Protein AF-A0AAD3HB49-F1 (afdb_monomer_lite)

pLDDT: mean 81.8, std 17.33, range [39.03, 96.44]

Foldseek 3Di:
DVVVVCVVPPPDDDDDDDDDDDDPPPVPQVQWFKKKKFKFQFAADDDVRPLNVVLQVLCVVLLFAFAWEGGGGTMFITTPPDDPVSVVVSQVVSVVSVIHTPDIDIDIWGQQLCVVLLRDDPSCVVVSRGHYYDYLVSLCSRNVVPVVSSCVSSVHD

Sequence (157 aa):
MIFDWIAENKDSCLTISSGDGSVMNYDSREGKSQCFVLRYNHLFTGPEHKKEKAMVDAAKKAGLQGGILWGTPGIVVVVPDSTEEDAKEYGFECRTIGKRPDGVEEIWLPNNGLETAGMGGLAQQKRGGKLQELDTAGLRTACGNDEDLLRHVLGVK

Organism: NCBI:txid426638

Radius of gyration: 20.87 Å; chains: 1; bounding box: 56×42×57 Å

Structure (mmCIF, N/CA/C/O backbone):
data_AF-A0AAD3HB49-F1
#
_entry.id   AF-A0AAD3HB49-F1
#
loop_
_atom_site.group_PDB
_atom_site.id
_atom_site.type_symbol
_atom_site.label_atom_id
_atom_site.label_alt_id
_atom_site.label_comp_id
_atom_site.label_asym_id
_atom_site.label_entity_id
_atom_site.label_seq_id
_atom_site.pdbx_PDB_ins_code
_atom_site.Cartn_x
_atom_site.Cartn_y
_atom_site.Cartn_z
_atom_site.occupancy
_atom_site.B_iso_or_equiv
_atom_site.auth_seq_id
_atom_site.auth_comp_id
_atom_site.auth_asym_id
_atom_site.auth_atom_id
_atom_site.pdbx_PDB_model_num
ATOM 1 N N . MET A 1 1 ? 35.581 -15.953 45.522 1.00 49.38 1 MET A N 1
ATOM 2 C CA . MET A 1 1 ? 34.523 -16.962 45.301 1.00 49.38 1 MET A CA 1
ATOM 3 C C . MET A 1 1 ? 34.343 -17.118 43.797 1.00 49.38 1 MET A C 1
ATOM 5 O O . MET A 1 1 ? 34.533 -16.142 43.091 1.00 49.38 1 MET A O 1
ATOM 9 N N . ILE A 1 2 ? 34.018 -18.313 43.292 1.00 50.06 2 ILE A N 1
ATOM 10 C CA . ILE A 1 2 ? 33.864 -18.577 41.840 1.00 50.06 2 ILE A CA 1
ATOM 11 C C . ILE A 1 2 ? 32.744 -17.728 41.200 1.00 50.06 2 ILE A C 1
ATOM 13 O O . ILE A 1 2 ? 32.784 -17.449 40.006 1.00 50.06 2 ILE A O 1
ATOM 17 N N . PHE A 1 3 ? 31.787 -17.258 42.004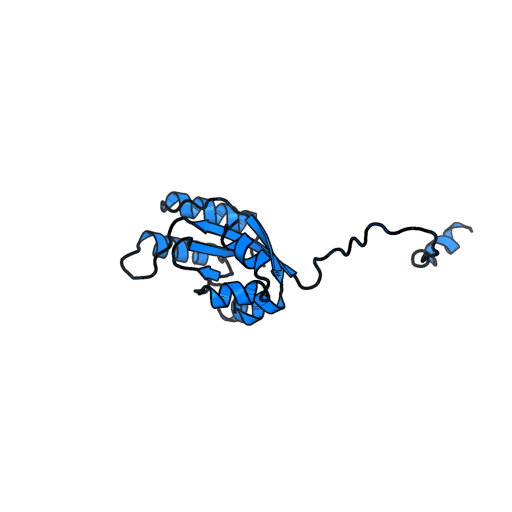 1.00 49.75 3 PHE A N 1
ATOM 18 C CA . PHE A 1 3 ? 30.647 -16.466 41.541 1.00 49.75 3 PHE A CA 1
ATOM 19 C C . PHE A 1 3 ? 30.983 -15.021 41.134 1.00 49.75 3 PHE A C 1
ATOM 21 O O . PHE A 1 3 ? 30.296 -14.494 40.265 1.00 49.75 3 PHE A O 1
ATOM 28 N N . ASP A 1 4 ? 32.052 -14.412 41.661 1.00 52.97 4 ASP A N 1
ATOM 29 C CA . ASP A 1 4 ? 32.433 -13.039 41.278 1.00 52.97 4 ASP A CA 1
ATOM 30 C C . ASP A 1 4 ? 33.143 -12.986 39.913 1.00 52.97 4 ASP A C 1
ATOM 32 O O . ASP A 1 4 ? 33.013 -12.015 39.178 1.00 52.97 4 ASP A O 1
ATOM 36 N N . TRP A 1 5 ? 33.823 -14.066 39.509 1.00 54.28 5 TRP A N 1
ATOM 37 C CA . TRP A 1 5 ? 34.566 -14.112 38.241 1.00 54.28 5 TRP A CA 1
ATOM 38 C C . TRP A 1 5 ? 33.662 -14.298 37.006 1.00 54.28 5 TRP A C 1
ATOM 40 O O . TRP A 1 5 ? 33.960 -13.796 35.922 1.00 54.28 5 TRP A O 1
ATOM 50 N N . ILE A 1 6 ? 32.528 -14.992 37.172 1.00 59.09 6 ILE A N 1
ATOM 51 C CA . ILE A 1 6 ? 31.555 -15.259 36.095 1.00 59.09 6 ILE A CA 1
ATOM 52 C C . ILE A 1 6 ? 30.716 -14.008 35.774 1.00 59.09 6 ILE A C 1
ATOM 54 O O . ILE A 1 6 ? 30.220 -13.871 34.656 1.00 59.09 6 ILE A O 1
ATOM 58 N N . ALA A 1 7 ? 30.570 -13.076 36.721 1.00 61.81 7 ALA A N 1
ATOM 59 C CA . ALA A 1 7 ? 29.831 -11.834 36.503 1.00 61.81 7 ALA A CA 1
ATOM 60 C C . ALA A 1 7 ? 30.586 -10.841 35.598 1.00 61.81 7 ALA A C 1
ATOM 62 O O . ALA A 1 7 ? 29.949 -10.129 34.828 1.00 61.81 7 ALA A O 1
ATOM 63 N N . GLU A 1 8 ? 31.922 -10.840 35.636 1.00 57.28 8 GLU A N 1
ATOM 64 C CA . GLU A 1 8 ? 32.765 -9.922 34.851 1.00 57.28 8 GLU A CA 1
ATOM 65 C C . GLU A 1 8 ? 33.138 -10.447 33.449 1.00 57.28 8 GLU A C 1
ATOM 67 O O . GLU A 1 8 ? 33.713 -9.708 32.658 1.00 57.28 8 GLU A O 1
ATOM 72 N N . ASN A 1 9 ? 32.797 -11.698 33.104 1.00 56.22 9 ASN A N 1
ATOM 73 C CA . ASN A 1 9 ? 33.202 -12.342 31.841 1.00 56.2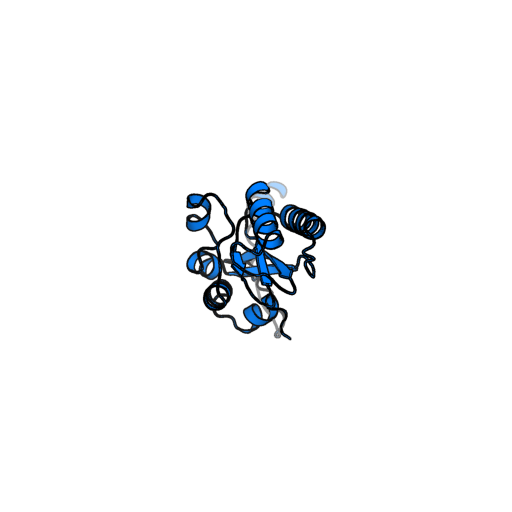2 9 ASN A CA 1
ATOM 74 C C . ASN A 1 9 ? 32.025 -12.945 31.045 1.00 56.22 9 ASN A C 1
ATOM 76 O O . ASN A 1 9 ? 32.173 -13.987 30.408 1.00 56.22 9 ASN A O 1
ATOM 80 N N . LYS A 1 10 ? 30.838 -12.319 31.064 1.00 52.91 10 LYS A N 1
ATOM 81 C CA . LYS A 1 10 ? 29.701 -12.778 30.237 1.00 52.91 10 LYS A CA 1
ATOM 82 C C . LYS A 1 10 ? 29.799 -12.408 28.753 1.00 52.91 10 LYS A C 1
ATOM 84 O O . LYS A 1 10 ? 29.158 -13.072 27.945 1.00 52.91 10 LYS A O 1
ATOM 89 N N . ASP A 1 11 ? 30.631 -11.432 28.392 1.00 53.91 11 ASP A N 1
ATOM 90 C CA . ASP A 1 11 ? 30.723 -10.907 27.020 1.00 53.91 11 ASP A CA 1
ATOM 91 C C . ASP A 1 11 ? 31.975 -11.357 26.247 1.00 53.91 11 ASP A C 1
ATOM 93 O O . ASP A 1 11 ? 32.376 -10.727 25.270 1.00 53.91 11 ASP A O 1
ATOM 97 N N . SER A 1 12 ? 32.617 -12.465 26.636 1.00 54.34 12 SER A N 1
ATOM 98 C CA . SER A 1 12 ? 33.782 -12.968 25.895 1.00 54.34 12 SER A CA 1
ATOM 99 C C . SER A 1 12 ? 33.759 -14.479 25.691 1.00 54.34 12 SER A C 1
ATOM 101 O O . SER A 1 12 ? 34.508 -15.232 26.301 1.00 54.34 12 SER A O 1
ATOM 103 N N . CYS A 1 13 ? 32.915 -14.926 24.762 1.00 44.00 13 CYS A N 1
ATOM 104 C CA . CYS A 1 13 ? 33.161 -16.168 24.036 1.00 44.00 13 CYS A CA 1
ATOM 105 C C . CYS A 1 13 ? 32.941 -15.935 22.540 1.00 44.00 13 CYS A C 1
ATOM 107 O O . CYS A 1 13 ? 31.874 -16.205 21.994 1.00 44.00 13 CYS A O 1
ATOM 109 N N . LEU A 1 14 ? 33.988 -15.449 21.874 1.00 49.31 14 LEU A N 1
ATOM 110 C CA . LEU A 1 14 ? 34.144 -15.582 20.432 1.00 49.31 14 LEU A CA 1
ATOM 111 C C . LEU A 1 14 ? 35.224 -16.628 20.118 1.00 49.31 14 LEU A C 1
ATOM 113 O O . LEU A 1 14 ? 36.377 -16.465 20.508 1.00 49.31 14 LEU A O 1
ATOM 117 N N . THR A 1 15 ? 34.831 -17.591 19.272 1.00 48.47 15 THR A N 1
ATOM 118 C CA . THR A 1 15 ? 35.620 -18.284 18.219 1.00 48.47 15 THR A CA 1
ATOM 119 C C . THR A 1 15 ? 36.658 -19.341 18.659 1.00 48.47 15 THR A C 1
ATOM 121 O O . THR A 1 15 ? 37.324 -19.182 19.669 1.00 48.47 15 THR A O 1
ATOM 124 N N . ILE A 1 16 ? 36.831 -20.487 17.970 1.00 41.56 16 ILE A N 1
ATOM 125 C CA . ILE A 1 16 ? 37.490 -20.626 16.649 1.00 41.56 16 ILE A CA 1
ATOM 126 C C . ILE A 1 16 ? 37.133 -21.957 15.918 1.00 41.56 16 ILE A C 1
ATOM 128 O O . ILE A 1 16 ? 37.100 -23.034 16.506 1.00 41.56 16 ILE A O 1
ATOM 132 N N . SER A 1 17 ? 36.927 -21.796 14.605 1.00 48.75 17 SER A N 1
ATOM 133 C CA . SER A 1 17 ? 36.896 -22.646 13.395 1.00 48.75 17 SER A CA 1
ATOM 134 C C . SER A 1 17 ? 37.295 -24.133 13.394 1.00 48.75 17 SER A C 1
ATOM 136 O O . SER A 1 17 ? 38.383 -24.491 13.838 1.00 48.75 17 SER A O 1
ATOM 138 N N . SER A 1 18 ? 36.528 -24.941 12.638 1.00 43.06 18 SER A N 1
ATOM 139 C CA . SER A 1 18 ? 37.031 -25.863 11.591 1.00 43.06 18 SER A CA 1
ATOM 140 C C . SER A 1 18 ? 35.893 -26.438 10.727 1.00 43.06 18 SER A C 1
ATOM 142 O O . SER A 1 18 ? 35.021 -27.118 11.251 1.00 43.06 18 SER A O 1
ATOM 144 N N . GLY A 1 19 ? 35.972 -26.241 9.404 1.00 42.12 19 GLY A N 1
ATOM 145 C CA . GLY A 1 19 ? 35.460 -27.199 8.412 1.00 42.12 19 GLY A CA 1
ATOM 146 C C . GLY A 1 19 ? 34.039 -27.002 7.870 1.00 42.12 19 GLY A C 1
ATOM 147 O O . GLY A 1 19 ? 33.064 -27.329 8.526 1.00 42.12 19 GLY A O 1
ATOM 148 N N . ASP A 1 20 ? 33.989 -26.595 6.602 1.00 39.03 20 ASP A N 1
ATOM 149 C CA . ASP A 1 20 ? 32.938 -26.884 5.617 1.00 39.03 20 ASP A CA 1
ATOM 150 C C . ASP A 1 20 ? 31.557 -26.207 5.765 1.00 39.03 20 ASP A C 1
ATOM 152 O O . ASP A 1 20 ? 30.570 -26.744 6.263 1.00 39.03 20 ASP A O 1
ATOM 156 N N . GLY A 1 21 ? 31.500 -24.986 5.225 1.00 47.50 21 GLY A N 1
ATOM 157 C CA . GLY A 1 21 ? 30.529 -24.645 4.184 1.00 47.50 21 GLY A CA 1
ATOM 158 C C . GLY A 1 21 ? 29.053 -24.903 4.469 1.00 47.50 21 GLY A C 1
ATOM 159 O O . GLY A 1 21 ? 28.392 -25.543 3.658 1.00 47.50 21 GLY A O 1
ATOM 160 N N . SER A 1 22 ? 28.492 -24.369 5.555 1.00 41.47 22 SER A N 1
ATOM 161 C CA . SER A 1 22 ? 27.036 -24.263 5.667 1.00 41.47 22 SER A CA 1
ATOM 162 C C . SER A 1 22 ? 26.574 -23.137 6.601 1.00 41.47 22 SER A C 1
ATOM 164 O O . SER A 1 22 ? 27.077 -22.946 7.702 1.00 41.47 22 SER A O 1
ATOM 166 N N . VAL A 1 23 ? 25.556 -22.426 6.108 1.00 45.16 23 VAL A N 1
ATOM 167 C CA . VAL A 1 23 ? 24.596 -21.580 6.833 1.00 45.16 23 VAL A CA 1
ATOM 168 C C . VAL A 1 23 ? 25.108 -20.230 7.365 1.00 45.16 23 VAL A C 1
ATOM 170 O O . VAL A 1 23 ? 25.132 -19.962 8.562 1.00 45.16 23 VAL A O 1
ATOM 173 N N . MET A 1 24 ? 25.391 -19.306 6.441 1.00 41.72 24 MET A N 1
ATOM 174 C CA . MET A 1 24 ? 25.279 -17.865 6.710 1.00 41.72 24 MET A CA 1
ATOM 175 C C . MET A 1 24 ? 23.795 -17.513 6.903 1.00 41.72 24 MET A C 1
ATOM 177 O O . MET A 1 24 ? 23.131 -17.074 5.968 1.00 41.72 24 MET A O 1
ATOM 181 N N . ASN A 1 25 ? 23.251 -17.735 8.100 1.00 42.72 25 ASN A N 1
ATOM 182 C CA . ASN A 1 25 ? 21.971 -17.147 8.485 1.00 42.72 25 ASN A CA 1
ATOM 183 C C . ASN A 1 25 ? 22.246 -15.723 8.990 1.00 42.72 25 ASN A C 1
ATOM 185 O O . ASN A 1 25 ? 22.294 -15.476 10.193 1.00 42.72 25 ASN A O 1
ATOM 189 N N . TYR A 1 26 ? 22.511 -14.798 8.060 1.00 43.53 26 TYR A N 1
ATOM 190 C CA . TYR A 1 26 ? 22.364 -13.376 8.356 1.00 43.53 26 TYR A CA 1
ATOM 191 C C . TYR A 1 26 ? 20.889 -13.157 8.665 1.00 43.53 26 TYR A C 1
ATOM 193 O O . TYR A 1 26 ? 20.039 -13.374 7.797 1.00 43.53 26 TYR A O 1
ATOM 201 N N . ASP A 1 27 ? 20.589 -12.738 9.887 1.00 48.91 27 ASP A N 1
ATOM 202 C CA . ASP A 1 27 ? 19.279 -12.225 10.260 1.00 48.91 27 ASP A CA 1
ATOM 203 C C . ASP A 1 27 ? 19.005 -10.980 9.388 1.00 48.91 27 ASP A C 1
ATOM 205 O O . ASP A 1 27 ? 19.419 -9.861 9.678 1.00 48.91 27 ASP A O 1
ATOM 209 N N . SER A 1 28 ? 18.433 -11.212 8.201 1.00 56.41 28 SER A N 1
ATOM 210 C CA . SER A 1 28 ? 18.432 -10.315 7.030 1.00 56.41 28 SER A CA 1
ATOM 211 C C . SER A 1 28 ? 17.395 -9.187 7.137 1.00 56.41 28 SER A C 1
ATOM 213 O O . SER A 1 28 ? 16.763 -8.806 6.143 1.00 56.41 28 SER A O 1
ATOM 215 N N . ARG A 1 29 ? 17.177 -8.700 8.363 1.00 65.44 29 ARG A N 1
ATOM 216 C CA . ARG A 1 29 ? 16.133 -7.741 8.746 1.00 65.44 29 ARG A CA 1
ATOM 217 C C . ARG A 1 29 ? 16.672 -6.342 9.050 1.00 65.44 29 ARG A C 1
ATOM 219 O O . ARG A 1 29 ? 15.879 -5.407 9.133 1.00 65.44 29 ARG A O 1
ATOM 226 N N . GLU A 1 30 ? 17.989 -6.163 9.164 1.00 78.38 30 GLU A N 1
ATOM 227 C CA . GLU A 1 30 ? 18.577 -4.824 9.275 1.00 78.38 30 GLU A CA 1
ATOM 228 C C . GLU A 1 30 ? 18.230 -3.972 8.044 1.00 78.38 30 GLU A C 1
ATOM 230 O O . GLU A 1 30 ? 18.405 -4.386 6.897 1.00 78.38 30 GLU A O 1
ATOM 235 N N . GLY A 1 31 ? 17.698 -2.770 8.285 1.00 85.06 31 GLY A N 1
ATOM 236 C CA . GLY A 1 31 ? 17.328 -1.832 7.223 1.00 85.06 31 GLY A CA 1
ATOM 237 C C . GLY A 1 31 ? 16.049 -2.183 6.456 1.00 85.06 31 GLY A C 1
ATOM 238 O O . GLY A 1 31 ? 15.810 -1.586 5.406 1.00 85.06 31 GLY A O 1
ATOM 239 N N . LYS A 1 32 ? 15.221 -3.108 6.956 1.00 91.62 32 LYS A N 1
ATOM 240 C CA . LYS A 1 32 ? 13.895 -3.417 6.401 1.00 91.62 32 LYS A CA 1
ATOM 241 C C . LYS A 1 32 ? 12.788 -3.120 7.409 1.00 91.62 32 LYS A C 1
ATOM 243 O O . LYS A 1 32 ? 12.998 -3.212 8.615 1.00 91.62 32 LYS A O 1
ATOM 248 N N . SER A 1 33 ? 11.607 -2.800 6.898 1.00 91.25 33 SER A N 1
ATOM 249 C CA . SER A 1 33 ? 10.382 -2.630 7.673 1.00 91.25 33 SER A CA 1
ATOM 250 C C . SER A 1 33 ? 9.415 -3.745 7.328 1.00 91.25 33 SER A C 1
ATOM 252 O O . SER A 1 33 ? 9.251 -4.107 6.160 1.00 91.25 33 SER A O 1
ATOM 254 N N . GLN A 1 34 ? 8.762 -4.271 8.357 1.00 92.88 34 GLN A N 1
ATOM 255 C CA . GLN A 1 34 ? 7.649 -5.191 8.196 1.00 92.88 34 GLN A CA 1
ATOM 256 C C . GLN A 1 34 ? 6.462 -4.407 7.629 1.00 92.88 34 GLN A C 1
ATOM 258 O O . GLN A 1 34 ? 6.052 -3.398 8.194 1.00 92.88 34 GLN A O 1
ATOM 263 N N . CYS A 1 35 ? 5.949 -4.826 6.480 1.00 94.31 35 CYS A N 1
ATOM 264 C CA . CYS A 1 35 ? 4.822 -4.204 5.798 1.00 94.31 35 CYS A CA 1
ATOM 265 C C . CYS A 1 35 ? 3.745 -5.250 5.523 1.00 94.31 35 CYS A C 1
ATOM 267 O O . CYS A 1 35 ? 4.037 -6.435 5.359 1.00 94.31 35 CYS A O 1
ATOM 269 N N . PHE A 1 36 ? 2.500 -4.799 5.417 1.00 95.88 36 PHE A N 1
ATOM 270 C CA . PHE A 1 36 ? 1.361 -5.665 5.145 1.00 95.88 36 PHE A CA 1
ATOM 271 C C . PHE A 1 36 ? 0.741 -5.305 3.804 1.00 95.88 36 PHE A C 1
ATOM 273 O O . PHE A 1 36 ? 0.309 -4.176 3.582 1.00 95.88 36 PHE A O 1
ATOM 280 N N . VAL A 1 37 ? 0.701 -6.269 2.893 1.00 96.00 37 VAL A N 1
ATOM 281 C CA . VAL A 1 37 ? 0.198 -6.085 1.536 1.00 96.00 37 VAL A CA 1
ATOM 282 C C . VAL A 1 37 ? -1.180 -6.717 1.406 1.00 96.00 37 VAL A C 1
ATOM 284 O O . VAL A 1 37 ? -1.373 -7.905 1.658 1.00 96.00 37 VAL A O 1
ATOM 287 N N . LEU A 1 38 ? -2.144 -5.907 0.974 1.00 96.44 38 LEU A N 1
ATOM 288 C CA . LEU A 1 38 ? -3.494 -6.323 0.628 1.00 96.44 38 LEU A CA 1
ATOM 289 C C . LEU A 1 38 ? -3.687 -6.165 -0.878 1.00 96.44 38 LEU A C 1
ATOM 291 O O . LEU A 1 38 ? -3.679 -5.052 -1.407 1.00 96.44 38 LEU A O 1
ATOM 295 N N . ARG A 1 39 ? -3.892 -7.284 -1.571 1.00 95.94 39 ARG A N 1
ATOM 296 C CA . ARG A 1 39 ? -4.179 -7.311 -3.010 1.00 95.94 39 ARG A CA 1
ATOM 297 C C . ARG A 1 39 ? -5.671 -7.391 -3.265 1.00 95.94 39 ARG A C 1
ATOM 299 O O . ARG A 1 39 ? -6.376 -8.149 -2.609 1.00 95.94 39 ARG A O 1
ATOM 306 N N . TYR A 1 40 ? -6.130 -6.633 -4.245 1.00 95.00 40 TYR A N 1
ATOM 307 C CA . TYR A 1 40 ? -7.505 -6.558 -4.705 1.00 95.00 40 TYR A CA 1
ATOM 308 C C . TYR A 1 40 ? -7.539 -6.806 -6.210 1.00 95.00 40 TYR A C 1
ATOM 310 O O . TYR A 1 40 ? -6.665 -6.353 -6.944 1.00 95.00 40 TYR A O 1
ATOM 318 N N . ASN A 1 41 ? -8.605 -7.440 -6.695 1.00 91.12 41 ASN A N 1
ATOM 319 C CA . ASN A 1 41 ? -8.762 -7.692 -8.129 1.00 91.12 41 ASN A CA 1
ATOM 320 C C . ASN A 1 41 ? -8.729 -6.384 -8.951 1.00 91.12 41 ASN A C 1
ATOM 322 O O . ASN A 1 41 ? -7.980 -6.257 -9.909 1.00 91.12 41 ASN A O 1
ATOM 326 N N . HIS A 1 42 ? -9.491 -5.370 -8.534 1.00 89.75 42 HIS A N 1
ATOM 327 C CA . HIS A 1 42 ? -9.472 -4.053 -9.171 1.00 89.75 42 HIS A CA 1
ATOM 328 C C . HIS A 1 42 ? -9.613 -2.938 -8.139 1.00 89.75 42 HIS A C 1
ATOM 330 O O . HIS A 1 42 ? -10.473 -3.009 -7.253 1.00 89.75 42 HIS A O 1
ATOM 336 N N . LEU A 1 43 ? -8.823 -1.882 -8.302 1.00 90.94 43 LEU A N 1
ATOM 337 C CA . LEU A 1 43 ? -9.000 -0.602 -7.627 1.00 90.94 43 LEU A CA 1
ATOM 338 C C . LEU A 1 43 ? -8.968 0.497 -8.680 1.00 90.94 43 LEU A C 1
ATOM 340 O O . LEU A 1 43 ? -7.981 0.645 -9.391 1.00 90.94 43 LEU A O 1
ATOM 344 N N . PHE A 1 44 ? -10.031 1.281 -8.774 1.00 88.62 44 PHE A N 1
ATOM 345 C CA . PHE A 1 44 ? -10.118 2.368 -9.739 1.00 88.62 44 PHE A CA 1
ATOM 346 C C . PHE A 1 44 ? -10.108 3.724 -9.035 1.00 88.62 44 PHE A C 1
ATOM 348 O O . PHE A 1 44 ? -10.755 3.901 -8.003 1.00 88.62 44 PHE A O 1
ATOM 355 N N . THR A 1 45 ? -9.383 4.683 -9.610 1.00 85.12 45 THR A N 1
ATOM 356 C CA . THR A 1 45 ? -9.347 6.066 -9.123 1.00 85.12 45 THR A CA 1
ATOM 357 C C . THR A 1 45 ? -10.399 6.914 -9.834 1.00 85.12 45 THR A C 1
ATOM 359 O O . THR A 1 45 ? -10.682 6.704 -11.012 1.00 85.12 45 THR A O 1
ATOM 362 N N . GLY A 1 46 ? -10.995 7.873 -9.123 1.00 79.94 46 GLY A N 1
ATOM 363 C CA . GLY A 1 46 ? -11.962 8.818 -9.682 1.00 79.94 46 GLY A CA 1
ATOM 364 C C . GLY A 1 46 ? -13.266 8.952 -8.882 1.00 79.94 46 GLY A C 1
ATOM 365 O O . GLY A 1 46 ? -13.555 8.156 -7.987 1.00 79.94 46 GLY A O 1
ATOM 366 N N . PRO A 1 47 ? -14.083 9.973 -9.195 1.00 71.50 47 PRO A N 1
ATOM 367 C CA . PRO A 1 47 ? -15.273 10.330 -8.418 1.00 71.50 47 PRO A CA 1
ATOM 368 C C . PRO A 1 47 ? -16.416 9.308 -8.512 1.00 71.50 47 PRO A C 1
ATOM 370 O O . PRO A 1 47 ? -17.276 9.270 -7.631 1.00 71.50 47 PRO A O 1
ATOM 373 N N . GLU A 1 48 ? -16.432 8.470 -9.550 1.00 80.25 48 GLU A N 1
ATOM 374 C CA . GLU A 1 48 ? -17.476 7.459 -9.768 1.00 80.25 48 GLU A CA 1
ATOM 375 C C . GLU A 1 48 ? -17.265 6.189 -8.921 1.00 80.25 48 GLU A C 1
ATOM 377 O O . GLU A 1 48 ? -18.189 5.399 -8.707 1.00 80.25 48 GLU A O 1
ATOM 382 N N . HIS A 1 49 ? -16.074 6.022 -8.346 1.00 86.31 49 HIS A N 1
ATOM 383 C CA . HIS A 1 49 ? -15.659 4.829 -7.616 1.00 86.31 49 HIS A CA 1
ATOM 384 C C . HIS A 1 49 ? -15.993 4.934 -6.126 1.00 86.31 49 HIS A C 1
ATOM 386 O O . HIS A 1 49 ? -15.141 5.115 -5.255 1.00 86.31 49 HIS A O 1
ATOM 392 N N . LYS A 1 50 ? -17.294 4.840 -5.819 1.00 89.69 50 LYS A N 1
ATOM 393 C CA . LYS A 1 50 ? -17.821 5.006 -4.450 1.00 89.69 50 LYS A CA 1
ATOM 394 C C . LYS A 1 50 ? -17.203 4.034 -3.439 1.00 89.69 50 LYS A C 1
ATOM 396 O O . LYS A 1 50 ? -17.000 4.414 -2.289 1.00 89.69 50 LYS A O 1
ATOM 401 N N . LYS A 1 51 ? -16.911 2.795 -3.854 1.00 93.00 51 LYS A N 1
ATOM 402 C CA . LYS A 1 51 ? -16.325 1.770 -2.975 1.00 93.00 51 LYS A CA 1
ATOM 403 C C . LYS A 1 51 ? -14.867 2.077 -2.662 1.00 93.00 51 LYS A C 1
ATOM 405 O O . LYS A 1 51 ? -14.458 1.981 -1.517 1.00 93.00 51 LYS A O 1
ATOM 410 N N . GLU A 1 52 ? -14.104 2.484 -3.661 1.00 93.38 52 GLU A N 1
ATOM 411 C CA . GLU A 1 52 ? -12.699 2.852 -3.543 1.00 93.38 52 GLU A CA 1
ATOM 412 C C . GLU A 1 52 ? -12.522 4.118 -2.712 1.00 93.38 52 GLU A C 1
ATOM 414 O O . GLU A 1 52 ? -11.646 4.177 -1.854 1.00 93.38 52 GLU A O 1
ATOM 419 N N . LYS A 1 53 ? -13.420 5.093 -2.871 1.00 91.88 53 LYS A N 1
ATOM 420 C CA . LYS A 1 53 ? -13.470 6.249 -1.978 1.00 91.88 53 LYS A CA 1
ATOM 421 C C . LYS A 1 53 ? -13.730 5.832 -0.527 1.00 91.88 53 LYS A C 1
ATOM 423 O O . LYS A 1 53 ? -12.977 6.230 0.354 1.00 91.88 53 LYS A O 1
ATOM 428 N N . ALA A 1 54 ? -14.743 4.994 -0.285 1.00 93.00 54 ALA A N 1
ATOM 429 C CA . ALA A 1 54 ? -15.034 4.476 1.054 1.00 93.00 54 ALA A CA 1
ATOM 430 C C . ALA A 1 54 ? -13.858 3.673 1.637 1.00 93.00 54 ALA A C 1
ATOM 432 O O . ALA A 1 54 ? -13.586 3.757 2.827 1.00 93.00 54 ALA A O 1
ATOM 433 N N . MET A 1 55 ? -13.127 2.947 0.793 1.00 93.44 55 MET A N 1
ATOM 434 C CA . MET A 1 55 ? -11.932 2.194 1.165 1.00 93.44 55 MET A CA 1
ATOM 435 C C . MET A 1 55 ? -10.774 3.113 1.598 1.00 93.44 55 MET A C 1
ATOM 437 O O . MET A 1 55 ? -10.079 2.826 2.571 1.00 93.44 55 MET A O 1
ATOM 441 N N . VAL A 1 56 ? -10.576 4.237 0.906 1.00 92.31 56 VAL A N 1
ATOM 442 C CA . VAL A 1 56 ? -9.591 5.262 1.292 1.00 92.31 56 VAL A CA 1
ATOM 443 C C . VAL A 1 56 ? -10.020 5.982 2.574 1.00 92.31 56 VAL A C 1
ATOM 445 O O . VAL A 1 56 ? -9.184 6.287 3.423 1.00 92.31 56 VAL A O 1
ATOM 448 N N . ASP A 1 57 ? -11.314 6.250 2.740 1.00 91.62 57 ASP A N 1
ATOM 449 C CA . ASP A 1 57 ? -11.845 6.892 3.943 1.00 91.62 57 ASP A CA 1
ATOM 450 C C . ASP A 1 57 ? -11.763 5.966 5.172 1.00 91.62 57 ASP A C 1
ATOM 452 O O . ASP A 1 57 ? -11.403 6.433 6.253 1.00 91.62 57 ASP A O 1
ATOM 456 N N . ALA A 1 58 ? -11.981 4.657 4.999 1.00 92.62 58 ALA A N 1
ATOM 457 C CA . ALA A 1 58 ? -11.744 3.634 6.020 1.00 92.62 58 ALA A CA 1
ATOM 458 C C . ALA A 1 58 ? -10.274 3.608 6.467 1.00 92.62 58 ALA A C 1
ATOM 460 O O . ALA A 1 58 ? -9.989 3.695 7.659 1.00 92.62 58 ALA A O 1
ATOM 461 N N . ALA A 1 59 ? -9.328 3.616 5.520 1.00 91.88 59 ALA A N 1
ATOM 462 C CA . ALA A 1 59 ? -7.900 3.653 5.844 1.00 91.88 59 ALA A CA 1
ATOM 463 C C . ALA A 1 59 ? -7.513 4.907 6.645 1.00 91.88 59 ALA A C 1
ATOM 465 O O . ALA A 1 59 ? -6.771 4.825 7.621 1.00 91.88 59 ALA A O 1
ATOM 466 N N . LYS A 1 60 ? -8.055 6.076 6.270 1.00 89.69 60 LYS A N 1
ATOM 467 C CA . LYS A 1 60 ? -7.837 7.331 7.010 1.00 89.69 60 LYS A CA 1
ATOM 468 C C . LYS A 1 60 ? -8.423 7.278 8.418 1.00 89.69 60 LYS A C 1
ATOM 470 O O . LYS A 1 60 ? -7.811 7.804 9.340 1.00 89.69 60 LYS A O 1
ATOM 475 N N . LYS A 1 61 ? -9.607 6.681 8.581 1.00 89.75 61 LYS A N 1
ATOM 476 C CA . LYS A 1 61 ? -10.271 6.523 9.881 1.00 89.75 61 LYS A CA 1
ATOM 477 C C . LYS A 1 61 ? -9.482 5.592 10.805 1.00 89.75 61 LYS A C 1
ATOM 479 O O . LYS A 1 61 ? -9.393 5.880 11.993 1.00 89.75 61 LYS A O 1
ATOM 484 N N . ALA A 1 62 ? -8.897 4.533 10.252 1.00 87.88 62 ALA A N 1
ATOM 485 C CA . ALA A 1 62 ? -8.025 3.601 10.960 1.00 87.88 62 ALA A CA 1
ATOM 486 C C . ALA A 1 62 ? -6.595 4.141 11.182 1.00 87.88 62 ALA A C 1
ATOM 488 O O . ALA A 1 62 ? -5.793 3.491 11.838 1.00 87.88 62 ALA A O 1
ATOM 489 N N . GLY A 1 63 ? -6.256 5.326 10.656 1.00 87.44 63 GLY A N 1
ATOM 490 C CA . GLY A 1 63 ? -4.921 5.914 10.815 1.00 87.44 63 GLY A CA 1
ATOM 491 C C . GLY A 1 63 ? -3.813 5.149 10.083 1.00 87.44 63 GLY A C 1
ATOM 492 O O . GLY A 1 63 ? -2.650 5.244 10.475 1.00 87.44 63 GLY A O 1
ATOM 493 N N . LEU A 1 64 ? -4.167 4.393 9.038 1.00 89.94 64 LEU A N 1
ATOM 494 C CA . LEU A 1 64 ? -3.229 3.535 8.320 1.00 89.94 64 LEU A CA 1
ATOM 495 C C . LEU A 1 64 ? -2.280 4.328 7.444 1.00 89.94 64 LEU A C 1
ATOM 497 O O . LEU A 1 64 ? -2.687 5.144 6.607 1.00 89.94 64 LEU A O 1
ATOM 501 N N . GLN A 1 65 ? -1.017 3.949 7.552 1.00 90.25 65 GLN A N 1
ATOM 502 C CA . GLN A 1 65 ? 0.063 4.503 6.766 1.00 90.25 65 GLN A CA 1
ATOM 503 C C . GLN A 1 65 ? 0.445 3.529 5.657 1.00 90.25 65 GLN A C 1
ATOM 505 O O . GLN A 1 65 ? 0.494 2.324 5.865 1.00 90.25 65 GLN A O 1
ATOM 510 N N . GLY A 1 66 ? 0.737 4.053 4.473 1.00 91.62 66 GLY A N 1
ATOM 511 C CA . GLY A 1 66 ? 1.449 3.338 3.419 1.00 91.62 66 GLY A CA 1
ATOM 512 C C . GLY A 1 66 ? 1.112 3.860 2.030 1.00 91.62 66 GLY A C 1
ATOM 513 O O . GLY A 1 66 ? 1.037 5.076 1.822 1.00 91.62 66 GLY A O 1
ATOM 514 N N . GLY A 1 67 ? 0.918 2.948 1.085 1.00 92.88 67 GLY A N 1
ATOM 515 C CA . GLY A 1 67 ? 0.691 3.258 -0.321 1.00 92.88 67 GLY A CA 1
ATOM 516 C C . GLY A 1 67 ? -0.494 2.508 -0.917 1.00 92.88 67 GLY A C 1
ATOM 517 O O . GLY A 1 67 ? -0.824 1.406 -0.491 1.00 92.88 67 GLY A O 1
ATOM 518 N N . ILE A 1 68 ? -1.131 3.102 -1.922 1.00 94.56 68 ILE A N 1
ATOM 519 C CA . ILE A 1 68 ? -2.220 2.505 -2.693 1.00 94.56 68 ILE A CA 1
ATOM 520 C C . ILE A 1 68 ? -1.903 2.573 -4.185 1.00 94.56 68 ILE A C 1
ATOM 522 O O . ILE A 1 68 ? -1.765 3.650 -4.755 1.00 94.56 68 ILE A O 1
ATOM 526 N N . LEU A 1 69 ? -1.814 1.410 -4.819 1.00 94.88 69 LEU A N 1
ATOM 527 C CA . LEU A 1 69 ? -1.676 1.259 -6.257 1.00 94.88 69 LEU A CA 1
ATOM 528 C C . LEU A 1 69 ? -3.045 0.970 -6.872 1.00 94.88 69 LEU A C 1
ATOM 530 O O . LEU A 1 69 ? -3.686 -0.045 -6.580 1.00 94.88 69 LEU A O 1
ATOM 534 N N . TRP A 1 70 ? -3.481 1.881 -7.735 1.00 93.88 70 TRP A N 1
ATOM 535 C CA . TRP A 1 70 ? -4.686 1.732 -8.542 1.00 93.88 70 TRP A CA 1
ATOM 536 C C . TRP A 1 70 ? -4.404 0.835 -9.755 1.00 93.88 70 TRP A C 1
ATOM 538 O O . TRP A 1 70 ? -3.314 0.870 -10.321 1.00 93.88 70 TRP A O 1
ATOM 548 N N . GLY A 1 71 ? -5.393 0.054 -10.187 1.00 91.81 71 GLY A N 1
ATOM 549 C CA . GLY A 1 71 ? -5.298 -0.814 -11.358 1.00 91.81 71 GLY A CA 1
ATOM 550 C C . GLY A 1 71 ? -5.785 -2.239 -11.110 1.00 91.81 71 GLY A C 1
ATOM 551 O O . GLY A 1 71 ? -6.658 -2.496 -10.275 1.00 91.81 71 GLY A O 1
ATOM 552 N N . THR A 1 72 ? -5.237 -3.161 -11.897 1.00 90.62 72 THR A N 1
ATOM 553 C CA . THR A 1 72 ? -5.478 -4.605 -11.824 1.00 90.62 72 THR A CA 1
ATOM 554 C C . THR A 1 72 ? -4.124 -5.320 -11.906 1.00 90.62 72 THR A C 1
ATOM 556 O O . THR A 1 72 ? -3.521 -5.319 -12.979 1.00 90.62 72 THR A O 1
ATOM 559 N N . PRO A 1 73 ? -3.630 -5.903 -10.802 1.00 90.81 73 PRO A N 1
ATOM 560 C CA . PRO A 1 73 ? -4.229 -5.876 -9.466 1.00 90.81 73 PRO A CA 1
ATOM 561 C C . PRO A 1 73 ? -4.198 -4.468 -8.853 1.00 90.81 73 PRO A C 1
ATOM 563 O O . PRO A 1 73 ? -3.339 -3.650 -9.173 1.00 90.81 73 PRO A O 1
ATOM 566 N N . GLY A 1 74 ? -5.143 -4.190 -7.960 1.00 93.81 74 GLY A N 1
ATOM 567 C CA . GLY A 1 74 ? -5.049 -3.056 -7.049 1.00 93.81 74 GLY A CA 1
ATOM 568 C C . GLY A 1 74 ? -4.357 -3.488 -5.761 1.00 93.81 74 GLY A C 1
ATOM 569 O O . GLY A 1 74 ? -4.598 -4.592 -5.279 1.00 93.81 74 GLY A O 1
ATOM 570 N N . ILE A 1 75 ? -3.491 -2.651 -5.197 1.00 95.56 75 ILE A N 1
ATOM 571 C CA . ILE A 1 75 ? -2.650 -3.039 -4.057 1.00 95.56 75 ILE A CA 1
ATOM 572 C C . ILE A 1 75 ? -2.695 -1.954 -2.995 1.00 95.56 75 ILE A C 1
ATOM 574 O O . ILE A 1 75 ? -2.566 -0.777 -3.309 1.00 95.56 75 ILE A O 1
ATOM 578 N N . VAL A 1 76 ? -2.849 -2.348 -1.738 1.00 94.94 76 VAL A N 1
ATOM 579 C CA . VAL A 1 76 ? -2.617 -1.476 -0.588 1.00 94.94 76 VAL A CA 1
ATOM 580 C C . VAL A 1 76 ? -1.443 -2.042 0.194 1.00 94.94 76 VAL A C 1
ATOM 582 O O . VAL A 1 76 ? -1.473 -3.196 0.608 1.00 94.94 76 VAL A O 1
ATOM 585 N N . VAL A 1 77 ? -0.408 -1.232 0.372 1.00 94.62 77 VAL A N 1
ATOM 586 C CA . VAL A 1 77 ? 0.733 -1.517 1.239 1.00 94.62 77 VAL A CA 1
ATOM 587 C C . VAL A 1 77 ? 0.516 -0.727 2.517 1.00 94.62 77 VAL A C 1
ATOM 589 O O . VAL A 1 77 ? 0.360 0.488 2.453 1.00 94.62 77 VAL A O 1
ATOM 592 N N . VAL A 1 78 ? 0.502 -1.407 3.655 1.00 92.88 78 VAL A N 1
ATOM 593 C CA . VAL A 1 78 ? 0.445 -0.816 4.991 1.00 92.88 78 VAL A CA 1
ATOM 594 C C . VAL A 1 78 ? 1.839 -0.902 5.606 1.00 92.88 78 VAL A C 1
ATOM 596 O O . VAL A 1 78 ? 2.474 -1.954 5.546 1.00 92.88 78 VAL A O 1
ATOM 599 N N . VAL A 1 79 ? 2.329 0.201 6.162 1.00 91.31 79 VAL A N 1
ATOM 600 C CA . VAL A 1 79 ? 3.676 0.322 6.736 1.00 91.31 79 VAL A CA 1
ATOM 601 C C . VAL A 1 79 ? 3.609 0.639 8.239 1.00 91.31 79 VAL A C 1
ATOM 603 O O . VAL A 1 79 ? 2.571 1.112 8.711 1.00 91.31 79 VAL A O 1
ATOM 606 N N . PRO A 1 80 ? 4.707 0.452 8.994 1.00 86.25 80 PRO A N 1
ATOM 607 C CA . PRO A 1 80 ? 4.773 0.833 10.401 1.00 86.25 80 PRO A CA 1
ATOM 608 C C . PRO A 1 80 ? 4.528 2.339 10.606 1.00 86.25 80 PRO A C 1
ATOM 610 O O . PRO A 1 80 ? 4.924 3.163 9.784 1.00 86.25 80 PRO A O 1
ATOM 613 N N . ASP A 1 81 ? 3.903 2.774 11.698 1.00 84.25 81 ASP A N 1
ATOM 614 C CA . ASP A 1 81 ? 3.634 2.040 12.951 1.00 84.25 81 ASP A CA 1
ATOM 615 C C . ASP A 1 81 ? 2.296 1.262 12.980 1.00 84.25 81 ASP A C 1
ATOM 617 O O . ASP A 1 81 ? 1.761 0.978 14.045 1.00 84.25 81 ASP A O 1
ATOM 621 N N . SER A 1 82 ? 1.706 0.949 11.820 1.00 86.25 82 SER A N 1
ATOM 622 C CA . SER A 1 82 ? 0.523 0.080 11.752 1.00 86.25 82 SER A CA 1
ATOM 623 C C . SER A 1 82 ? 0.886 -1.397 11.956 1.00 86.25 82 SER A C 1
ATOM 625 O O . SER A 1 82 ? 1.921 -1.872 11.483 1.00 86.25 82 SER A O 1
ATOM 627 N N . THR A 1 83 ? 0.004 -2.125 12.635 1.00 89.75 83 THR A N 1
ATOM 628 C CA . THR A 1 83 ? 0.164 -3.540 13.003 1.00 89.75 83 THR A CA 1
ATOM 629 C C . THR A 1 83 ? -0.506 -4.492 12.007 1.00 89.75 83 THR A C 1
ATOM 631 O O . THR A 1 83 ? -1.244 -4.079 11.105 1.00 89.75 83 THR A O 1
ATOM 634 N N . GLU A 1 84 ? -0.266 -5.798 12.171 1.00 92.50 84 GLU A N 1
ATOM 635 C CA . GLU A 1 84 ? -0.952 -6.823 11.377 1.00 92.50 84 GLU A CA 1
ATOM 636 C C . GLU A 1 84 ? -2.461 -6.820 11.669 1.00 92.50 84 GLU A C 1
ATOM 638 O O . GLU A 1 84 ? -3.281 -6.994 10.764 1.00 92.50 84 GLU A O 1
ATOM 643 N N . GLU A 1 85 ? -2.837 -6.601 12.930 1.00 93.81 85 GLU A N 1
ATOM 644 C CA . GLU A 1 85 ? -4.220 -6.465 13.373 1.00 93.81 85 GLU A CA 1
ATOM 645 C C . GLU A 1 85 ? -4.914 -5.304 12.658 1.00 93.81 85 GLU A C 1
ATOM 647 O O . GLU A 1 85 ? -5.986 -5.511 12.090 1.00 93.81 85 GLU A O 1
ATOM 652 N N . ASP A 1 86 ? -4.270 -4.137 12.571 1.00 92.69 86 ASP A N 1
ATOM 653 C CA . ASP A 1 86 ? -4.817 -2.975 11.860 1.00 92.69 86 ASP A CA 1
ATOM 654 C C . ASP A 1 86 ? -5.053 -3.289 10.373 1.00 92.69 86 ASP A C 1
ATOM 656 O O . ASP A 1 86 ? -6.096 -2.959 9.800 1.00 92.69 86 ASP A O 1
ATOM 660 N N . ALA A 1 87 ? -4.106 -3.988 9.735 1.00 94.12 87 ALA A N 1
ATOM 661 C CA . ALA A 1 87 ? -4.231 -4.419 8.345 1.00 94.12 87 ALA A CA 1
ATOM 662 C C . ALA A 1 87 ? -5.371 -5.441 8.151 1.00 94.12 87 ALA A C 1
ATOM 664 O O . ALA A 1 87 ? -6.106 -5.381 7.157 1.00 94.12 87 ALA A O 1
ATOM 665 N N . LYS A 1 88 ? -5.563 -6.366 9.100 1.00 95.19 88 LYS A N 1
ATOM 666 C CA . LYS A 1 88 ? -6.665 -7.343 9.092 1.00 95.19 88 LYS A CA 1
ATOM 667 C C . LYS A 1 88 ? -8.020 -6.678 9.312 1.00 95.19 88 LYS A C 1
ATOM 669 O O . LYS A 1 88 ? -8.963 -6.989 8.579 1.00 95.19 88 LYS A O 1
ATOM 674 N N . GLU A 1 89 ? -8.125 -5.768 10.276 1.00 95.38 89 GLU A N 1
ATOM 675 C CA . GLU A 1 89 ? -9.340 -4.995 10.548 1.00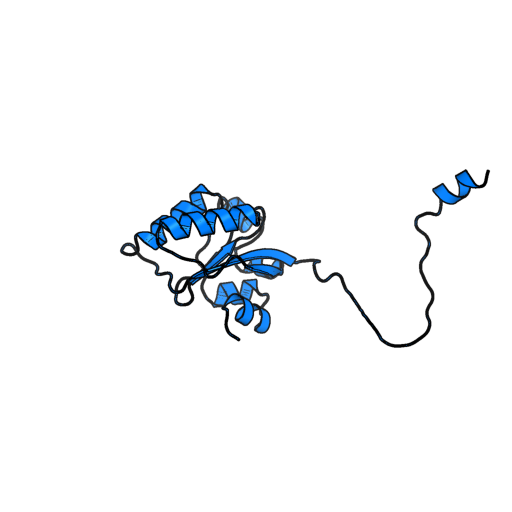 95.38 89 GLU A CA 1
ATOM 676 C C . GLU A 1 89 ? -9.731 -4.149 9.340 1.00 95.38 89 GLU A C 1
ATOM 678 O O . GLU A 1 89 ? -10.877 -4.194 8.886 1.00 95.38 89 GLU A O 1
ATOM 683 N N . TYR A 1 90 ? -8.757 -3.477 8.732 1.00 95.31 90 TYR A N 1
ATOM 684 C CA . TYR A 1 90 ? -8.953 -2.758 7.484 1.00 95.31 90 TYR A CA 1
ATOM 685 C C . TYR A 1 90 ? -9.439 -3.666 6.356 1.00 95.31 90 TYR A C 1
ATOM 687 O O . TYR A 1 90 ? -10.418 -3.354 5.673 1.00 95.31 90 TYR A O 1
ATOM 695 N N . GLY A 1 91 ? -8.802 -4.826 6.175 1.00 95.19 91 GLY A N 1
ATOM 696 C CA . GLY A 1 91 ? -9.232 -5.825 5.203 1.00 95.19 91 GLY A CA 1
ATOM 697 C C . GLY A 1 91 ? -10.667 -6.304 5.451 1.00 95.19 91 GLY A C 1
ATOM 698 O O . GLY A 1 91 ? -11.417 -6.531 4.496 1.00 95.19 91 GLY A O 1
ATOM 699 N N . PHE A 1 92 ? -11.087 -6.419 6.714 1.00 95.19 92 PHE A N 1
ATOM 700 C CA . PHE A 1 92 ? -12.464 -6.738 7.087 1.00 95.19 92 PHE A CA 1
ATOM 701 C C . PHE A 1 92 ? -13.434 -5.597 6.752 1.00 95.19 92 PHE A C 1
ATOM 703 O O . PHE A 1 92 ? -14.457 -5.846 6.111 1.00 95.19 92 PHE A O 1
ATOM 710 N N . GLU A 1 93 ? -13.107 -4.349 7.089 1.00 95.00 93 GLU A N 1
ATOM 711 C CA . GLU A 1 93 ? -13.923 -3.178 6.742 1.00 95.00 93 GLU A CA 1
ATOM 712 C C . GLU A 1 93 ? -14.088 -3.055 5.218 1.00 95.00 93 GLU A C 1
ATOM 714 O O . GLU A 1 93 ? -15.207 -2.904 4.718 1.00 95.00 93 GLU A O 1
ATOM 719 N N . CYS A 1 94 ? -13.017 -3.273 4.450 1.00 94.88 94 CYS A N 1
ATOM 720 C CA . CYS A 1 94 ? -13.060 -3.306 2.988 1.00 94.88 94 CYS A CA 1
ATOM 721 C C . CYS A 1 94 ? -14.041 -4.363 2.457 1.00 94.88 94 CYS A C 1
ATOM 723 O O . CYS A 1 94 ? -14.797 -4.095 1.513 1.00 94.88 94 CYS A O 1
ATOM 725 N N . ARG A 1 95 ? -14.109 -5.544 3.092 1.00 94.19 95 ARG A N 1
ATOM 726 C CA . ARG A 1 95 ? -15.079 -6.589 2.719 1.00 94.19 95 ARG A CA 1
ATOM 727 C C . ARG A 1 95 ? -16.515 -6.113 2.900 1.00 94.19 95 ARG A C 1
ATOM 729 O O . ARG A 1 95 ? -17.336 -6.407 2.030 1.00 94.19 95 ARG A O 1
ATOM 736 N N . THR A 1 96 ? -16.811 -5.352 3.956 1.00 94.62 96 THR A N 1
ATOM 737 C CA . THR A 1 96 ? -18.151 -4.772 4.177 1.00 94.62 96 THR A CA 1
ATOM 738 C C . THR A 1 96 ? -18.529 -3.735 3.113 1.00 94.62 96 THR A C 1
ATOM 740 O O . THR A 1 96 ? -19.685 -3.664 2.703 1.00 94.62 96 THR A O 1
ATOM 743 N N . ILE A 1 97 ? -17.543 -3.015 2.568 1.00 93.12 97 ILE A N 1
ATOM 744 C CA . ILE A 1 97 ? -17.693 -2.070 1.444 1.00 93.12 97 ILE A CA 1
ATOM 745 C C . ILE A 1 97 ? -17.866 -2.812 0.096 1.00 93.12 97 ILE A C 1
ATOM 747 O O . ILE A 1 97 ? -18.277 -2.246 -0.923 1.00 93.12 97 ILE A O 1
ATOM 751 N N . GLY A 1 98 ? -17.591 -4.119 0.072 1.00 93.06 98 GLY A N 1
ATOM 752 C CA . GLY A 1 98 ? -17.669 -4.967 -1.114 1.00 93.06 98 GLY A CA 1
ATOM 753 C C . GLY A 1 98 ? -16.366 -5.030 -1.913 1.00 93.06 98 GLY A C 1
ATOM 754 O O . GLY A 1 98 ? -16.417 -5.339 -3.106 1.00 93.06 98 GLY A O 1
ATOM 755 N N . LYS A 1 99 ? -15.224 -4.740 -1.277 1.00 93.81 99 LYS A N 1
ATOM 756 C CA . LYS A 1 99 ? -13.866 -4.973 -1.784 1.00 93.81 99 LYS A CA 1
ATOM 757 C C . LYS A 1 99 ? -13.217 -6.090 -0.981 1.00 93.81 99 LYS A C 1
ATOM 759 O O . LYS A 1 99 ? -12.995 -5.965 0.215 1.00 93.81 99 LYS A O 1
ATOM 764 N N . ARG A 1 100 ? -12.948 -7.220 -1.626 1.00 94.25 100 ARG A N 1
ATOM 765 C CA . ARG A 1 100 ? -12.375 -8.387 -0.951 1.00 94.25 100 ARG A CA 1
ATOM 766 C C . ARG A 1 100 ? -10.884 -8.442 -1.260 1.00 94.25 100 ARG A C 1
ATOM 768 O O . ARG A 1 100 ? -10.570 -8.623 -2.436 1.00 94.25 100 ARG A O 1
ATOM 775 N N . PRO A 1 101 ? -10.005 -8.265 -0.262 1.00 93.88 101 PRO A N 1
ATOM 776 C CA . PRO A 1 101 ? -8.601 -8.551 -0.462 1.00 93.88 101 PRO A CA 1
ATOM 777 C C . PRO A 1 101 ? -8.384 -10.067 -0.510 1.00 93.88 101 PRO A C 1
ATOM 779 O O . PRO A 1 101 ? -9.077 -10.809 0.199 1.00 93.88 101 PRO A O 1
ATOM 782 N N . ASP A 1 102 ? -7.410 -10.509 -1.302 1.00 91.12 102 ASP A N 1
ATOM 783 C CA . ASP A 1 102 ? -7.013 -11.923 -1.407 1.00 91.12 102 ASP A CA 1
ATOM 784 C C . ASP A 1 102 ? -6.436 -12.459 -0.086 1.00 91.12 102 ASP A C 1
ATOM 786 O O . ASP A 1 102 ? -6.498 -13.650 0.208 1.00 91.12 102 ASP A O 1
ATOM 790 N N . GLY A 1 103 ? -5.922 -11.555 0.743 1.00 89.88 103 GLY A N 1
ATOM 791 C CA . GLY A 1 103 ? -5.358 -11.821 2.055 1.00 89.88 103 GLY A CA 1
ATOM 792 C C . GLY A 1 103 ? -4.601 -10.598 2.557 1.00 89.88 103 GLY A C 1
ATOM 793 O O . GLY A 1 103 ? -4.493 -9.596 1.848 1.00 89.88 103 GLY A O 1
ATOM 794 N N . VAL A 1 104 ? -4.096 -10.702 3.781 1.00 93.44 104 VAL A N 1
ATOM 795 C CA . VAL A 1 104 ? -3.052 -9.817 4.298 1.00 93.44 104 VAL A CA 1
ATOM 796 C C . VAL A 1 104 ? -1.769 -10.631 4.243 1.00 93.44 104 VAL A C 1
ATOM 798 O O . VAL A 1 104 ? -1.701 -11.692 4.861 1.00 93.44 104 VAL A O 1
ATOM 801 N N . GLU A 1 105 ? -0.802 -10.189 3.450 1.00 95.00 105 GLU A N 1
ATOM 802 C CA . GLU A 1 105 ? 0.509 -10.830 3.359 1.00 95.00 105 GLU A CA 1
ATOM 803 C C . GLU A 1 105 ? 1.558 -9.957 4.035 1.00 95.00 105 GLU A C 1
ATOM 805 O O . GLU A 1 105 ? 1.642 -8.759 3.770 1.00 95.00 105 GLU A O 1
ATOM 810 N N . GLU A 1 106 ? 2.360 -10.562 4.903 1.00 94.31 106 GLU A N 1
ATOM 811 C CA . GLU A 1 106 ? 3.514 -9.906 5.501 1.00 94.31 106 GLU A CA 1
ATOM 812 C C . GLU A 1 106 ? 4.697 -9.930 4.527 1.00 94.31 106 GLU A C 1
ATOM 814 O O . GLU A 1 106 ? 5.112 -10.994 4.066 1.00 94.31 106 GLU A O 1
ATOM 819 N N . ILE A 1 107 ? 5.267 -8.758 4.245 1.00 94.06 107 ILE A N 1
ATOM 820 C CA . ILE A 1 107 ? 6.431 -8.588 3.372 1.00 94.06 107 ILE A CA 1
ATOM 821 C C . ILE A 1 107 ? 7.420 -7.625 4.029 1.00 94.06 107 ILE A C 1
ATOM 823 O O . ILE A 1 107 ? 7.040 -6.617 4.617 1.00 94.06 107 ILE A O 1
ATOM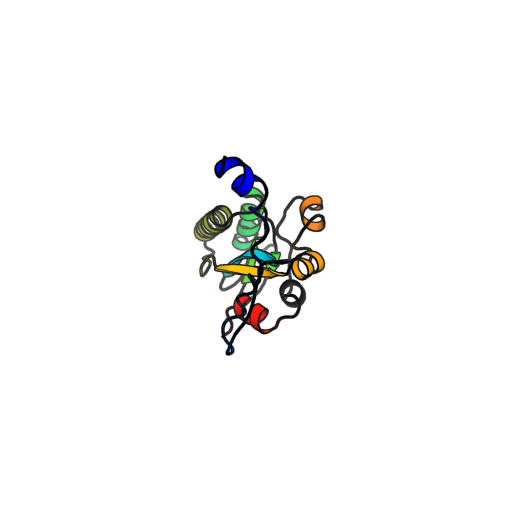 827 N N . TRP A 1 108 ? 8.712 -7.911 3.891 1.00 93.56 108 TRP A N 1
ATOM 828 C CA . TRP A 1 108 ? 9.785 -7.063 4.405 1.00 93.56 108 TRP A CA 1
ATOM 829 C C . TRP A 1 108 ? 10.324 -6.161 3.297 1.00 93.56 108 TRP A C 1
ATOM 831 O O . TRP A 1 108 ? 11.063 -6.621 2.425 1.00 93.56 108 TRP A O 1
ATOM 841 N N . LEU A 1 109 ? 9.963 -4.878 3.337 1.00 93.00 109 LEU A N 1
ATOM 842 C CA . LEU A 1 109 ? 10.407 -3.886 2.356 1.00 93.00 109 LEU A CA 1
ATOM 843 C C . LEU A 1 109 ? 11.614 -3.097 2.883 1.00 93.00 109 LEU A C 1
ATOM 845 O O . LEU A 1 109 ? 11.687 -2.809 4.079 1.00 93.00 109 LEU A O 1
ATOM 849 N N . PRO A 1 110 ? 12.581 -2.740 2.025 1.00 93.44 110 PRO A N 1
ATOM 850 C CA . PRO A 1 110 ? 13.757 -1.995 2.450 1.00 93.44 110 PRO A CA 1
ATOM 851 C C . PRO A 1 110 ? 13.396 -0.548 2.829 1.00 93.44 110 PRO A C 1
ATOM 853 O O . PRO A 1 110 ? 12.686 0.150 2.102 1.00 93.44 110 PRO A O 1
ATOM 856 N N . ASN A 1 111 ? 13.910 -0.076 3.968 1.00 91.44 111 ASN A N 1
ATOM 857 C CA . ASN A 1 111 ? 13.573 1.234 4.541 1.00 91.44 111 ASN A CA 1
ATOM 858 C C . ASN 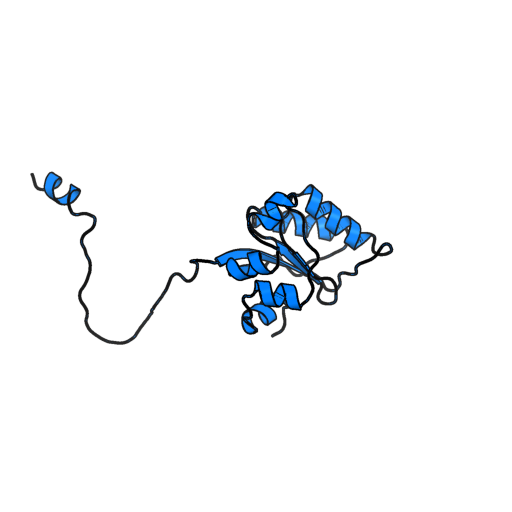A 1 111 ? 13.914 2.381 3.587 1.00 91.44 111 ASN A C 1
ATOM 860 O O . ASN A 1 111 ? 13.115 3.296 3.407 1.00 91.44 111 ASN A O 1
ATOM 864 N N . ASN A 1 112 ? 15.070 2.301 2.923 1.00 91.00 112 ASN A N 1
ATOM 865 C CA . ASN A 1 112 ? 15.485 3.295 1.934 1.00 91.00 112 ASN A CA 1
ATOM 866 C C . ASN A 1 112 ? 14.505 3.378 0.749 1.00 91.00 112 ASN A C 1
ATOM 868 O O . ASN A 1 112 ? 14.215 4.471 0.265 1.00 91.00 112 ASN A O 1
ATOM 872 N N . GLY A 1 113 ? 13.969 2.240 0.303 1.00 91.12 113 GLY A N 1
ATOM 873 C CA . GLY A 1 113 ? 12.976 2.158 -0.759 1.00 91.12 113 GLY A CA 1
ATOM 874 C C . GLY A 1 113 ? 11.665 2.799 -0.329 1.00 91.12 113 GLY A C 1
ATOM 875 O O . GLY A 1 113 ? 11.129 3.635 -1.055 1.00 91.12 113 GLY A O 1
ATOM 876 N N . LEU A 1 114 ? 11.178 2.467 0.871 1.00 90.81 114 LEU A N 1
ATOM 877 C CA . LEU A 1 114 ? 9.964 3.055 1.446 1.00 90.81 114 LEU A CA 1
ATOM 878 C C . LEU A 1 114 ? 10.064 4.577 1.585 1.00 90.81 114 LEU A C 1
ATOM 880 O O . LEU A 1 114 ? 9.143 5.294 1.192 1.00 90.81 114 LEU A O 1
ATOM 884 N N . GLU A 1 115 ? 11.181 5.083 2.107 1.00 89.56 115 GLU A N 1
ATOM 885 C CA . GLU A 1 115 ? 11.419 6.523 2.239 1.00 89.56 115 GLU A CA 1
ATOM 886 C C . GLU A 1 115 ? 11.469 7.219 0.874 1.00 89.56 115 GLU A C 1
ATOM 888 O O . GLU A 1 115 ? 10.813 8.243 0.679 1.00 89.56 115 GLU A O 1
ATOM 893 N N . THR A 1 116 ? 12.180 6.635 -0.095 1.00 89.44 116 THR A N 1
ATOM 894 C CA . THR A 1 116 ? 12.314 7.197 -1.451 1.00 89.44 116 THR A CA 1
ATOM 895 C C . THR A 1 116 ? 10.983 7.187 -2.203 1.00 89.44 116 THR A C 1
ATOM 897 O O . THR A 1 116 ? 10.658 8.145 -2.902 1.00 89.44 116 THR A O 1
ATOM 900 N N . ALA A 1 117 ? 10.172 6.144 -2.014 1.00 88.06 117 ALA A N 1
ATOM 901 C CA . ALA A 1 117 ? 8.817 6.049 -2.552 1.00 88.06 117 ALA A CA 1
ATOM 902 C C . ALA A 1 117 ? 7.809 6.962 -1.822 1.00 88.06 117 ALA A C 1
ATOM 904 O O . ALA A 1 117 ? 6.638 7.008 -2.192 1.00 88.06 117 ALA A O 1
ATOM 905 N N . GLY A 1 118 ? 8.231 7.673 -0.769 1.00 85.62 118 GLY A N 1
ATOM 906 C CA . GLY A 1 118 ? 7.370 8.547 0.030 1.00 85.62 118 GLY A CA 1
ATOM 907 C C . GLY A 1 118 ? 6.400 7.804 0.952 1.00 85.62 118 GLY A C 1
ATOM 908 O O . GLY A 1 118 ? 5.527 8.437 1.544 1.00 85.62 118 GLY A O 1
ATOM 909 N N . MET A 1 119 ? 6.556 6.489 1.095 1.00 85.75 119 MET A N 1
ATOM 910 C CA . MET A 1 119 ? 5.742 5.614 1.936 1.00 85.75 119 MET A CA 1
ATOM 911 C C . MET A 1 119 ? 6.290 5.420 3.346 1.00 85.75 119 MET A C 1
ATOM 913 O O . MET A 1 119 ? 5.658 4.706 4.100 1.00 85.75 119 MET A O 1
ATOM 917 N N . GLY A 1 120 ? 7.459 5.957 3.689 1.00 78.19 120 GLY A N 1
ATOM 918 C CA . GLY A 1 120 ? 8.102 5.699 4.978 1.00 78.19 120 GLY A CA 1
ATOM 919 C C . GLY A 1 120 ? 8.520 6.956 5.739 1.00 78.19 120 GLY A C 1
ATOM 920 O O . GLY A 1 120 ? 8.619 8.059 5.188 1.00 78.19 120 GLY A O 1
ATOM 921 N N . GLY A 1 121 ? 8.799 6.759 7.029 1.00 71.38 121 GLY A N 1
ATOM 922 C CA . GLY A 1 121 ? 9.522 7.699 7.885 1.00 71.38 121 GLY A CA 1
ATOM 923 C C . GLY A 1 121 ? 8.842 9.057 8.104 1.00 71.38 121 GLY A C 1
ATOM 924 O O . GLY A 1 121 ? 7.617 9.208 8.098 1.00 71.38 121 GLY A O 1
ATOM 925 N N . LEU A 1 122 ? 9.672 10.090 8.297 1.00 61.00 122 LEU A N 1
ATOM 926 C CA . LEU A 1 122 ? 9.234 11.467 8.568 1.00 61.00 122 LEU A CA 1
ATOM 927 C C . LEU A 1 122 ? 8.345 12.048 7.459 1.00 61.00 122 LEU A C 1
ATOM 929 O O . LEU A 1 122 ? 7.507 12.911 7.733 1.00 61.00 122 LEU A O 1
ATOM 933 N N . ALA A 1 123 ? 8.532 11.611 6.210 1.00 61.09 123 ALA A N 1
ATOM 934 C CA . ALA A 1 123 ? 7.758 12.093 5.068 1.00 61.09 123 ALA A CA 1
ATOM 935 C C . ALA A 1 123 ? 6.270 11.755 5.219 1.00 61.09 123 ALA A C 1
ATOM 937 O O . ALA A 1 123 ? 5.404 12.571 4.889 1.00 61.09 123 ALA A O 1
ATOM 938 N N . GLN A 1 124 ? 5.973 10.589 5.784 1.00 68.56 124 GLN A N 1
ATOM 939 C CA . GLN A 1 124 ? 4.611 10.141 6.001 1.00 68.56 124 GLN A CA 1
ATOM 940 C C . GLN A 1 124 ? 4.014 10.666 7.308 1.00 68.56 124 GLN A C 1
ATOM 942 O O . GLN A 1 124 ? 2.866 11.118 7.315 1.00 68.56 124 GLN A O 1
ATOM 947 N N . GLN A 1 125 ? 4.819 10.744 8.373 1.00 63.12 125 GLN A N 1
ATOM 948 C CA . GLN A 1 125 ? 4.418 11.375 9.634 1.00 63.12 125 GLN A CA 1
ATOM 949 C C . GLN A 1 125 ? 4.024 12.848 9.437 1.00 63.12 125 GLN A C 1
ATOM 951 O O . GLN A 1 125 ? 2.972 13.279 9.906 1.00 63.12 125 GLN A O 1
ATOM 956 N N . LYS A 1 126 ? 4.796 13.620 8.656 1.00 59.31 126 LYS A N 1
ATOM 957 C CA . LYS A 1 126 ? 4.467 15.023 8.327 1.00 59.31 126 LYS A CA 1
ATOM 958 C C . LYS A 1 126 ? 3.193 15.172 7.493 1.00 59.31 126 LYS A C 1
ATOM 960 O O . LYS A 1 126 ? 2.554 16.220 7.539 1.00 59.31 126 LYS A O 1
ATOM 965 N N . ARG A 1 127 ? 2.812 14.140 6.735 1.00 59.78 127 ARG A N 1
ATOM 966 C CA . ARG A 1 127 ? 1.571 14.099 5.939 1.00 59.78 127 ARG A CA 1
ATOM 967 C C . ARG A 1 127 ? 0.375 13.549 6.726 1.00 59.78 127 ARG A C 1
ATOM 969 O O . ARG A 1 127 ? -0.713 13.409 6.161 1.00 59.78 127 ARG A O 1
ATOM 976 N N . GLY A 1 128 ? 0.557 13.284 8.021 1.00 61.00 128 GLY A N 1
ATOM 977 C CA . GLY A 1 128 ? -0.484 12.782 8.910 1.00 61.00 128 GLY A CA 1
ATOM 978 C C . GLY A 1 128 ? -0.825 11.312 8.677 1.00 61.00 128 GLY A C 1
ATOM 979 O O . GLY A 1 128 ? -1.982 10.949 8.847 1.00 61.00 128 GLY A O 1
ATOM 980 N N . GLY A 1 129 ? 0.145 10.500 8.235 1.00 64.00 129 GLY A N 1
ATOM 981 C CA . GLY A 1 129 ? 0.003 9.044 8.187 1.00 64.00 129 GLY A CA 1
ATOM 982 C C . GLY A 1 129 ? -1.072 8.542 7.225 1.00 64.00 129 GLY A C 1
ATOM 983 O O . GLY A 1 129 ? -1.798 7.624 7.561 1.00 64.00 129 GLY A O 1
ATOM 984 N N . LYS A 1 130 ? -1.243 9.166 6.055 1.00 78.31 130 LYS A N 1
ATOM 985 C CA . LYS A 1 130 ? -2.265 8.751 5.077 1.00 78.31 130 LYS A CA 1
ATOM 986 C C . LYS A 1 130 ? -1.675 7.801 4.038 1.00 78.31 130 LYS A C 1
ATOM 988 O O . LYS A 1 130 ? -0.511 7.955 3.659 1.00 78.31 130 LYS A O 1
ATOM 993 N N . LEU A 1 131 ? -2.508 6.895 3.516 1.00 88.00 131 LEU A N 1
ATOM 994 C CA . LEU A 1 131 ? -2.202 6.155 2.290 1.00 88.00 131 LEU A CA 1
ATOM 995 C C . LEU A 1 131 ? -1.910 7.133 1.146 1.00 88.00 131 LEU A C 1
ATOM 997 O O . LEU A 1 131 ? -2.708 8.036 0.874 1.00 88.00 131 LEU A O 1
ATOM 1001 N N . GLN A 1 132 ? -0.768 6.952 0.490 1.00 88.94 132 GLN A N 1
ATOM 1002 C CA . GLN A 1 132 ? -0.367 7.737 -0.673 1.00 88.94 132 GLN A CA 1
ATOM 1003 C C . GLN A 1 132 ? -0.650 6.985 -1.960 1.00 88.94 132 GLN A C 1
ATOM 1005 O O . GLN A 1 132 ? -0.443 5.779 -2.032 1.00 88.94 132 GLN A O 1
ATOM 1010 N N . GLU A 1 133 ? -1.096 7.698 -2.986 1.00 90.50 133 GLU A N 1
ATOM 1011 C CA . GLU A 1 133 ? -1.225 7.099 -4.309 1.00 90.50 133 GLU A CA 1
ATOM 1012 C C . GLU A 1 133 ? 0.153 6.710 -4.845 1.00 90.50 133 GLU A C 1
ATOM 1014 O O . GLU A 1 133 ? 1.108 7.484 -4.768 1.00 90.50 133 GLU A O 1
ATOM 1019 N N . LEU A 1 134 ? 0.231 5.498 -5.379 1.00 88.81 134 LEU A N 1
ATOM 1020 C CA . LEU A 1 134 ? 1.414 4.921 -5.985 1.00 88.81 134 LEU A CA 1
ATOM 1021 C C . LEU A 1 134 ? 1.123 4.505 -7.416 1.00 88.81 134 LEU A C 1
ATOM 1023 O O . LEU A 1 134 ? 0.052 3.984 -7.736 1.00 88.81 134 LEU A O 1
ATOM 1027 N N . ASP A 1 135 ? 2.141 4.647 -8.249 1.00 90.88 135 ASP A N 1
ATOM 1028 C CA . ASP A 1 135 ? 2.246 3.945 -9.513 1.00 90.88 135 ASP A CA 1
ATOM 1029 C C . ASP A 1 135 ? 3.200 2.743 -9.384 1.00 90.88 135 ASP A C 1
ATOM 1031 O O . ASP A 1 135 ? 3.818 2.486 -8.344 1.00 90.88 135 ASP A O 1
ATOM 1035 N N . THR A 1 136 ? 3.325 1.970 -10.462 1.00 91.12 136 THR A N 1
ATOM 1036 C CA . THR A 1 136 ? 4.218 0.805 -10.499 1.00 91.12 136 THR A CA 1
ATOM 1037 C C . THR A 1 136 ? 5.685 1.195 -10.291 1.00 91.12 136 THR A C 1
ATOM 1039 O O . THR A 1 136 ? 6.448 0.413 -9.728 1.00 91.12 136 THR A O 1
ATOM 1042 N N . ALA A 1 137 ? 6.093 2.399 -10.709 1.00 92.44 137 ALA A N 1
ATOM 1043 C CA . ALA A 1 137 ? 7.456 2.888 -10.516 1.00 92.44 137 ALA A CA 1
ATOM 1044 C C . ALA A 1 137 ? 7.747 3.180 -9.033 1.00 92.44 137 ALA A C 1
ATOM 1046 O O . ALA A 1 137 ? 8.806 2.807 -8.524 1.00 92.44 137 ALA A O 1
ATOM 1047 N N . GLY A 1 138 ? 6.793 3.775 -8.319 1.00 92.25 138 GLY A N 1
ATOM 1048 C CA . GLY A 1 138 ? 6.842 3.989 -6.878 1.00 92.25 138 GLY A CA 1
ATOM 1049 C C . GLY A 1 138 ? 6.882 2.674 -6.106 1.00 92.25 138 GLY A C 1
ATOM 1050 O O . GLY A 1 138 ? 7.706 2.520 -5.207 1.00 92.25 138 GLY A O 1
ATOM 1051 N N . LEU A 1 139 ? 6.081 1.680 -6.507 1.00 92.50 139 LEU A N 1
ATOM 1052 C CA . LEU A 1 139 ? 6.127 0.348 -5.897 1.00 92.50 139 LEU A CA 1
ATOM 1053 C C . LEU A 1 139 ? 7.469 -0.364 -6.144 1.00 92.50 139 LEU A C 1
ATOM 1055 O O . LEU A 1 139 ? 8.040 -0.939 -5.220 1.00 92.50 139 LEU A O 1
ATOM 1059 N N . ARG A 1 140 ? 8.019 -0.275 -7.362 1.00 94.50 140 ARG A N 1
ATOM 1060 C CA . ARG A 1 140 ? 9.369 -0.776 -7.682 1.00 94.50 140 ARG A CA 1
ATOM 1061 C C . ARG A 1 140 ? 10.437 -0.110 -6.814 1.00 94.50 140 ARG A C 1
ATOM 1063 O O . ARG A 1 140 ? 11.324 -0.783 -6.294 1.00 94.50 140 ARG A O 1
ATOM 1070 N N . THR A 1 141 ? 10.330 1.206 -6.641 1.00 94.06 141 THR A N 1
ATOM 1071 C CA . THR A 1 141 ? 11.245 1.992 -5.803 1.00 94.06 141 THR A CA 1
ATOM 1072 C C . THR A 1 141 ? 11.163 1.539 -4.350 1.00 94.06 141 THR A C 1
ATOM 1074 O O . THR A 1 141 ? 12.191 1.332 -3.709 1.00 94.06 141 THR A O 1
ATOM 1077 N N . ALA A 1 142 ? 9.950 1.293 -3.853 1.00 92.88 142 ALA A N 1
ATOM 1078 C CA . ALA A 1 142 ? 9.715 0.761 -2.519 1.00 92.88 142 ALA A CA 1
ATOM 1079 C C . ALA A 1 142 ? 10.332 -0.622 -2.300 1.00 92.88 142 ALA A C 1
ATOM 1081 O O . ALA A 1 142 ? 10.833 -0.899 -1.216 1.00 92.88 142 ALA A O 1
ATOM 1082 N N . CYS A 1 143 ? 10.360 -1.454 -3.342 1.00 93.50 143 CYS A N 1
ATOM 1083 C CA . CYS A 1 143 ? 11.038 -2.748 -3.339 1.00 93.50 143 CYS A CA 1
ATOM 1084 C C . CYS A 1 143 ? 12.570 -2.628 -3.472 1.00 93.50 143 CYS A C 1
ATOM 1086 O O . CYS A 1 143 ? 13.251 -3.639 -3.583 1.00 93.50 143 CYS A O 1
ATOM 1088 N N . GLY A 1 144 ? 13.142 -1.419 -3.496 1.00 92.81 144 GLY A N 1
ATOM 1089 C CA . GLY A 1 144 ? 14.585 -1.221 -3.655 1.00 92.81 144 GLY A CA 1
ATOM 1090 C C . GLY A 1 144 ? 15.110 -1.573 -5.051 1.00 92.81 144 GLY A C 1
ATOM 1091 O O . GLY A 1 144 ? 16.295 -1.856 -5.195 1.00 92.81 144 GLY A O 1
ATOM 1092 N N . ASN A 1 145 ? 14.247 -1.539 -6.075 1.00 92.00 145 ASN A N 1
ATOM 1093 C CA . ASN A 1 145 ? 14.519 -2.030 -7.435 1.00 92.00 145 ASN A CA 1
ATOM 1094 C C . ASN A 1 145 ? 14.781 -3.546 -7.525 1.00 92.00 145 ASN A C 1
ATOM 1096 O O . ASN A 1 145 ? 15.330 -4.014 -8.521 1.00 92.00 145 ASN A O 1
ATOM 1100 N N . ASP A 1 146 ? 14.372 -4.309 -6.511 1.00 93.12 146 ASP A N 1
ATOM 1101 C CA . ASP A 1 146 ? 14.327 -5.767 -6.568 1.00 93.12 146 ASP A CA 1
ATOM 1102 C C . ASP A 1 146 ? 13.082 -6.213 -7.356 1.00 93.12 146 ASP A C 1
ATOM 1104 O O . ASP A 1 146 ? 11.939 -6.038 -6.920 1.00 93.12 146 ASP A O 1
ATOM 1108 N N . GLU A 1 147 ? 13.305 -6.756 -8.555 1.00 92.81 147 GLU A N 1
ATOM 1109 C CA . GLU A 1 147 ? 12.233 -7.206 -9.448 1.00 92.81 147 GLU A CA 1
ATOM 1110 C C . GLU A 1 147 ? 11.547 -8.487 -8.957 1.00 92.81 147 GLU A C 1
ATOM 1112 O O . GLU A 1 147 ? 10.362 -8.678 -9.239 1.00 92.81 147 GLU A O 1
ATOM 1117 N N . ASP A 1 148 ? 12.238 -9.348 -8.209 1.00 93.81 148 ASP A N 1
ATOM 1118 C CA . ASP A 1 148 ? 11.638 -10.569 -7.668 1.00 93.81 148 ASP A CA 1
ATOM 1119 C C . ASP A 1 148 ? 10.704 -10.224 -6.504 1.00 93.81 148 ASP A C 1
ATOM 1121 O O . ASP A 1 148 ? 9.568 -10.705 -6.443 1.00 93.81 148 ASP A O 1
ATOM 1125 N N . LEU A 1 149 ? 11.127 -9.296 -5.641 1.00 92.81 149 LEU A N 1
ATOM 1126 C CA . LEU A 1 149 ? 10.276 -8.740 -4.591 1.00 92.81 149 LEU A CA 1
ATOM 1127 C C . LEU A 1 149 ? 9.065 -8.002 -5.178 1.00 92.81 149 LEU A C 1
ATOM 1129 O O . LEU A 1 149 ? 7.942 -8.186 -4.707 1.00 92.81 149 LEU A O 1
ATOM 1133 N N . LEU A 1 150 ? 9.262 -7.218 -6.241 1.00 93.75 150 LEU A N 1
ATOM 1134 C CA . LEU A 1 150 ? 8.165 -6.543 -6.934 1.00 93.75 150 LEU A CA 1
ATOM 1135 C C . LEU A 1 150 ? 7.147 -7.546 -7.493 1.00 93.75 150 LEU A C 1
ATOM 1137 O O . LEU A 1 150 ? 5.946 -7.372 -7.291 1.00 93.75 150 LEU A O 1
ATOM 1141 N N . ARG A 1 151 ? 7.603 -8.606 -8.172 1.00 93.06 151 ARG A N 1
ATOM 1142 C CA . ARG A 1 151 ? 6.724 -9.669 -8.693 1.00 93.06 151 ARG A CA 1
ATOM 1143 C C . ARG A 1 151 ? 5.931 -10.338 -7.578 1.00 93.06 151 ARG A C 1
ATOM 1145 O O . ARG A 1 151 ? 4.725 -10.531 -7.729 1.00 93.06 151 ARG A O 1
ATOM 1152 N N . HIS A 1 152 ? 6.581 -10.604 -6.447 1.00 93.31 152 HIS A N 1
ATOM 1153 C CA . HIS A 1 152 ? 5.934 -11.162 -5.267 1.00 93.31 152 HIS A CA 1
ATOM 1154 C C . HIS A 1 152 ? 4.830 -10.239 -4.723 1.00 93.31 152 HIS A C 1
ATOM 1156 O O . HIS A 1 152 ? 3.690 -10.677 -4.564 1.00 93.31 152 HIS A O 1
ATOM 1162 N N . VAL A 1 153 ? 5.112 -8.941 -4.550 1.00 92.88 153 VAL A N 1
ATOM 1163 C CA . VAL A 1 153 ? 4.113 -7.948 -4.113 1.00 92.88 153 VAL A CA 1
ATOM 1164 C C . VAL A 1 153 ? 2.945 -7.860 -5.103 1.00 92.88 153 VAL A C 1
ATOM 1166 O O . VAL A 1 153 ? 1.784 -7.860 -4.687 1.00 92.88 153 VAL A O 1
ATOM 1169 N N . LEU A 1 154 ? 3.233 -7.855 -6.410 1.00 92.00 154 LEU A N 1
ATOM 1170 C CA . LEU A 1 154 ? 2.230 -7.856 -7.480 1.00 92.00 154 LEU A CA 1
ATOM 1171 C C . LEU A 1 154 ? 1.427 -9.169 -7.565 1.00 92.00 154 LEU A C 1
ATOM 1173 O O . LEU A 1 154 ? 0.407 -9.209 -8.249 1.00 92.00 154 LEU A O 1
ATOM 1177 N N . GLY A 1 155 ? 1.856 -10.240 -6.890 1.00 88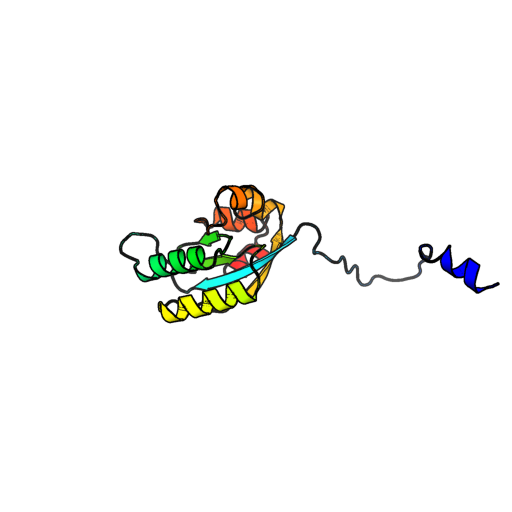.25 155 GLY A N 1
ATOM 1178 C CA . GLY A 1 155 ? 1.229 -11.560 -6.974 1.00 88.25 155 GLY A CA 1
ATOM 1179 C C . GLY A 1 155 ? 1.459 -12.267 -8.315 1.00 88.25 155 GLY A C 1
ATOM 1180 O O . GLY A 1 155 ? 0.695 -13.164 -8.676 1.00 88.25 155 GLY A O 1
ATOM 1181 N N . VAL A 1 156 ? 2.489 -11.865 -9.064 1.00 85.81 156 VAL A N 1
ATOM 1182 C CA . VAL A 1 156 ? 2.884 -12.490 -10.331 1.00 85.81 156 VAL A CA 1
ATOM 1183 C C . VAL A 1 156 ? 3.920 -13.571 -10.023 1.00 85.81 156 VAL A C 1
ATOM 1185 O O . VAL A 1 156 ? 4.929 -13.290 -9.381 1.00 85.81 156 VAL A O 1
ATOM 1188 N N . LYS A 1 157 ? 3.645 -14.807 -10.450 1.00 66.94 157 LYS A N 1
ATOM 1189 C CA . LYS A 1 157 ? 4.585 -15.935 -10.356 1.00 66.94 157 LYS A CA 1
ATOM 1190 C C . LYS A 1 157 ? 5.537 -15.965 -11.541 1.00 66.94 157 LYS A C 1
ATOM 1192 O O . LYS A 1 157 ? 5.066 -15.665 -12.661 1.00 66.94 157 LYS A O 1
#

Secondary structure (DSSP, 8-state):
-HHHHHHS-TT----------------TTTTEEEEEEEEES-B--STT-HHHHHHHHHHHHTT--EEEE-BSSEEEEE-TT--HHHHHHHHHHHHHHT--EEEEEEEEEEHHHHHHTT-SHHHHHHTTSPEEEE-HHHHHHHTTT-HHHHHHHHT--